Protein AF-A0A9E7KLW6-F1 (afdb_monomer_lite)

Foldseek 3Di:
DDDDDDDPDVVVVVVVPVVPQWDADPNDIGGDDDDDPPPPPPPPPPPPPDDDDDDD

Secondary structure (DSSP, 8-state):
-------S-HHHHHHHHHT-SEEEETTEEEE-------------------------

Sequence (56 aa):
MFEFITFVYPETMKLILAIGNTHFICDARVLVKPYKEKGKRSMTSARSSNNNRLRG

Structure (mmCIF, N/CA/C/O backbone):
data_AF-A0A9E7KLW6-F1
#
_entry.id   AF-A0A9E7KLW6-F1
#
loop_
_atom_site.group_PDB
_atom_site.id
_atom_site.type_symbol
_atom_site.label_atom_id
_atom_site.label_alt_id
_atom_site.label_comp_id
_atom_site.label_asym_id
_atom_site.label_entity_id
_atom_site.label_seq_id
_atom_site.pdbx_PDB_ins_code
_atom_site.Cartn_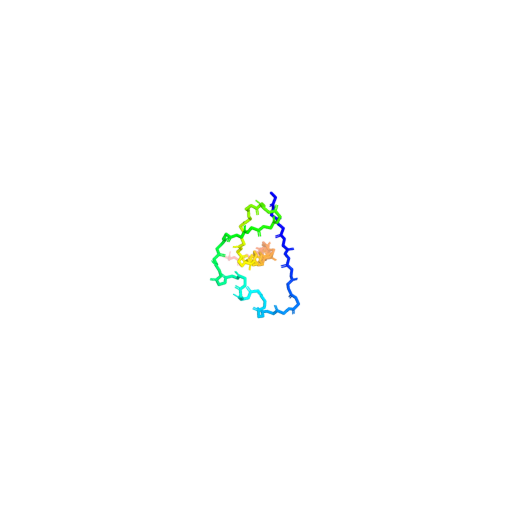x
_atom_site.Cartn_y
_atom_site.Cartn_z
_atom_site.occupancy
_atom_site.B_iso_or_equiv
_atom_site.auth_seq_id
_atom_site.auth_comp_id
_atom_site.auth_asym_id
_atom_site.auth_atom_id
_atom_site.pdbx_PDB_model_num
ATOM 1 N N . MET A 1 1 ? -2.648 11.311 -9.674 1.00 82.56 1 MET A N 1
ATOM 2 C CA . MET A 1 1 ? -4.003 11.133 -9.111 1.00 82.56 1 MET A CA 1
ATOM 3 C C . MET A 1 1 ? -3.875 10.300 -7.844 1.00 82.56 1 MET A C 1
ATOM 5 O O . MET A 1 1 ? -3.001 9.441 -7.823 1.00 82.56 1 MET A O 1
ATOM 9 N N . PHE A 1 2 ? -4.651 10.585 -6.797 1.00 83.19 2 PHE A N 1
ATOM 10 C CA . PHE A 1 2 ? -4.666 9.793 -5.561 1.00 83.19 2 PHE A CA 1
ATOM 11 C C . PHE A 1 2 ? -6.072 9.241 -5.373 1.00 83.19 2 PHE A C 1
ATOM 13 O O . PHE A 1 2 ? -7.026 10.004 -5.477 1.00 83.19 2 PHE A O 1
ATOM 20 N N . GLU A 1 3 ? -6.171 7.947 -5.095 1.00 88.94 3 GLU A N 1
ATOM 21 C CA . GLU A 1 3 ? -7.436 7.248 -4.885 1.00 88.94 3 GLU A CA 1
ATOM 22 C C . GLU A 1 3 ? -7.480 6.669 -3.473 1.00 88.94 3 GLU A C 1
ATOM 24 O O . GLU A 1 3 ? -6.446 6.289 -2.911 1.00 88.94 3 GLU A O 1
ATOM 29 N N . PHE A 1 4 ? -8.682 6.599 -2.903 1.00 90.69 4 PHE A N 1
ATOM 30 C CA . PHE A 1 4 ? -8.917 5.942 -1.622 1.00 90.69 4 PHE A CA 1
ATOM 31 C C . PHE A 1 4 ? -9.595 4.604 -1.865 1.00 90.69 4 PHE A C 1
ATOM 33 O O . PHE A 1 4 ? -10.616 4.524 -2.541 1.00 90.69 4 PHE A O 1
ATOM 40 N N . ILE A 1 5 ? -9.027 3.556 -1.281 1.00 89.56 5 ILE A N 1
ATOM 41 C CA . ILE A 1 5 ? -9.581 2.209 -1.334 1.00 89.56 5 ILE A CA 1
ATOM 42 C C . ILE A 1 5 ? -9.860 1.730 0.085 1.00 89.56 5 ILE A C 1
ATOM 44 O O . ILE A 1 5 ? -9.103 2.011 1.017 1.00 89.56 5 ILE A O 1
ATOM 48 N N . THR A 1 6 ? -10.960 1.007 0.252 1.00 91.19 6 THR A N 1
ATOM 49 C CA . THR A 1 6 ? -11.332 0.381 1.520 1.00 91.19 6 THR A CA 1
ATOM 50 C C . THR A 1 6 ? -11.165 -1.122 1.383 1.00 91.19 6 THR A C 1
ATOM 52 O O . THR A 1 6 ? -11.639 -1.722 0.423 1.00 91.19 6 THR A O 1
ATOM 55 N N . PHE A 1 7 ? -10.479 -1.728 2.347 1.00 89.94 7 PHE A N 1
ATOM 56 C CA . PHE A 1 7 ? -10.310 -3.174 2.409 1.00 89.94 7 PHE A CA 1
ATOM 57 C C . PHE A 1 7 ? -11.396 -3.778 3.290 1.00 89.94 7 PHE A C 1
ATOM 59 O O . PHE A 1 7 ? -11.718 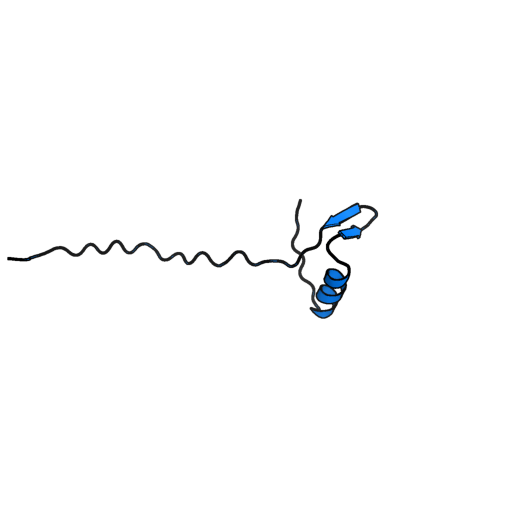-3.228 4.341 1.00 89.94 7 PHE A O 1
ATOM 66 N N . VAL A 1 8 ? -11.924 -4.929 2.873 1.00 94.69 8 VAL A N 1
ATOM 67 C CA . VAL A 1 8 ? -12.898 -5.697 3.664 1.00 94.69 8 VAL A CA 1
ATOM 68 C C . VAL A 1 8 ? -12.263 -6.204 4.961 1.00 94.69 8 VAL A C 1
ATOM 70 O O . VAL A 1 8 ? -12.892 -6.165 6.013 1.00 94.69 8 VAL A O 1
ATOM 73 N N . TYR A 1 9 ? -10.998 -6.629 4.892 1.00 95.94 9 TYR A N 1
ATOM 74 C CA . TYR A 1 9 ? -10.262 -7.172 6.027 1.00 95.94 9 TYR A CA 1
ATOM 75 C C . TYR A 1 9 ? -9.146 -6.214 6.468 1.00 95.94 9 TYR A C 1
ATOM 77 O O . TYR A 1 9 ? -8.275 -5.868 5.658 1.00 95.94 9 TYR A O 1
ATOM 85 N N . PRO A 1 10 ? -9.121 -5.785 7.742 1.00 91.00 10 PRO A N 1
ATOM 86 C CA . PRO A 1 10 ? -8.085 -4.887 8.247 1.00 91.00 10 PRO A CA 1
ATOM 87 C C . PRO A 1 10 ? -6.692 -5.537 8.269 1.00 91.00 10 PRO A C 1
ATOM 89 O O . PRO A 1 10 ? -5.683 -4.838 8.164 1.00 91.00 10 PRO A O 1
ATOM 92 N N . GLU A 1 11 ? -6.610 -6.863 8.358 1.00 94.94 11 GLU A N 1
ATOM 93 C CA . GLU A 1 11 ? -5.362 -7.631 8.310 1.00 94.94 11 GLU A CA 1
ATOM 94 C C . GLU A 1 11 ? -4.641 -7.432 6.975 1.00 94.94 11 GLU A C 1
ATOM 96 O O . GLU A 1 11 ? -3.431 -7.208 6.951 1.00 94.94 11 GLU A O 1
ATOM 101 N N . THR A 1 12 ? -5.388 -7.426 5.867 1.00 94.44 12 THR A N 1
ATOM 102 C CA . THR A 1 12 ? -4.843 -7.174 4.527 1.00 94.44 12 THR A CA 1
ATOM 103 C C . THR A 1 12 ? -4.194 -5.797 4.454 1.00 94.44 12 THR A C 1
ATOM 105 O O . THR A 1 12 ? -3.081 -5.659 3.951 1.00 94.44 12 THR A O 1
ATOM 108 N N . MET A 1 13 ? -4.846 -4.779 5.020 1.00 91.81 13 MET A N 1
ATOM 109 C CA . MET A 1 13 ? -4.310 -3.419 5.045 1.00 91.81 13 MET A CA 1
ATOM 110 C C . MET A 1 13 ? -3.025 -3.328 5.883 1.00 91.81 13 MET A C 1
ATOM 112 O O . MET A 1 13 ? -2.069 -2.680 5.457 1.00 91.81 13 MET A O 1
ATOM 116 N N . LYS A 1 14 ? -2.950 -4.031 7.022 1.00 91.44 14 LYS A N 1
ATOM 117 C CA . LYS A 1 14 ? -1.727 -4.103 7.845 1.00 91.44 14 LYS A CA 1
ATOM 118 C C . LYS A 1 14 ? -0.560 -4.735 7.088 1.00 91.44 14 LYS A C 1
ATOM 120 O O . LYS A 1 14 ? 0.543 -4.196 7.130 1.00 91.44 14 LYS A O 1
ATOM 125 N N . LEU A 1 15 ? -0.802 -5.846 6.391 1.00 94.31 15 LEU A N 1
ATOM 126 C CA . LEU A 1 15 ? 0.226 -6.532 5.602 1.00 94.31 15 LEU A CA 1
ATOM 127 C C . LEU A 1 15 ? 0.759 -5.641 4.476 1.00 94.31 15 LEU A C 1
ATOM 129 O O . LEU A 1 15 ? 1.969 -5.548 4.294 1.00 94.31 15 LEU A O 1
ATOM 133 N N . ILE A 1 16 ? -0.130 -4.940 3.769 1.00 92.44 16 ILE A N 1
ATOM 134 C CA . ILE A 1 16 ? 0.258 -4.012 2.700 1.00 92.44 16 ILE A CA 1
ATOM 135 C C . ILE A 1 16 ? 1.107 -2.870 3.268 1.00 92.44 16 ILE A C 1
ATOM 137 O O . ILE A 1 16 ? 2.190 -2.604 2.758 1.00 92.44 16 ILE A O 1
ATOM 141 N N . LEU A 1 17 ? 0.667 -2.228 4.353 1.00 91.88 17 LEU A N 1
ATOM 142 C CA . LEU A 1 17 ? 1.403 -1.113 4.956 1.00 91.88 17 LEU A CA 1
ATOM 143 C C . LEU A 1 17 ? 2.762 -1.515 5.551 1.00 91.88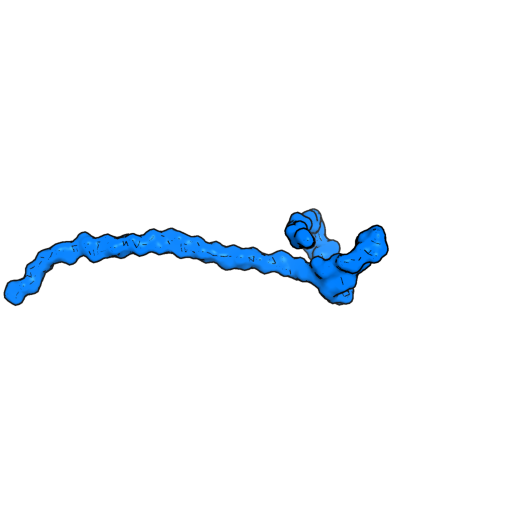 17 LEU A C 1
ATOM 145 O O . LEU A 1 17 ? 3.660 -0.676 5.616 1.00 91.88 17 LEU A O 1
ATOM 149 N N . ALA A 1 18 ? 2.928 -2.768 5.982 1.00 93.88 18 ALA A N 1
ATOM 150 C CA . ALA A 1 18 ? 4.184 -3.261 6.548 1.00 93.88 18 ALA A CA 1
ATOM 151 C C . ALA A 1 18 ? 5.325 -3.347 5.516 1.00 93.88 18 ALA A C 1
ATOM 153 O O . ALA A 1 18 ? 6.490 -3.247 5.892 1.00 93.88 18 ALA A O 1
ATOM 154 N N . ILE A 1 19 ? 5.003 -3.484 4.224 1.00 91.94 19 ILE A N 1
ATOM 155 C CA . ILE A 1 19 ? 5.985 -3.482 3.122 1.00 91.94 19 ILE A CA 1
ATOM 156 C C . ILE A 1 19 ? 6.641 -2.095 2.975 1.00 91.94 19 ILE A C 1
ATOM 158 O O . ILE A 1 19 ? 7.764 -1.970 2.489 1.00 91.94 19 ILE A O 1
ATOM 162 N N . GLY A 1 20 ? 5.960 -1.046 3.438 1.00 92.06 20 GLY A N 1
ATOM 163 C CA . GLY A 1 20 ? 6.386 0.340 3.329 1.00 92.06 20 GLY A CA 1
ATOM 164 C C . GLY A 1 20 ? 5.556 1.104 2.306 1.00 92.06 20 GLY A C 1
ATOM 165 O O . GLY A 1 20 ? 4.482 0.685 1.902 1.00 92.06 20 GLY A O 1
ATOM 166 N N . ASN A 1 21 ? 6.042 2.274 1.896 1.00 93.25 21 ASN A N 1
ATOM 167 C CA . ASN A 1 21 ? 5.216 3.193 1.111 1.00 93.25 21 ASN A CA 1
ATOM 168 C C . ASN A 1 21 ? 5.185 2.880 -0.392 1.00 93.25 21 ASN A C 1
ATOM 170 O O . ASN A 1 21 ? 4.348 3.442 -1.088 1.00 93.25 21 ASN A O 1
ATOM 174 N N . THR A 1 22 ? 6.114 2.078 -0.920 1.00 96.00 22 THR A N 1
ATOM 175 C CA . THR A 1 22 ? 6.271 1.881 -2.373 1.00 96.00 22 THR A CA 1
ATOM 176 C C . THR A 1 22 ? 5.765 0.510 -2.786 1.00 96.00 22 THR A C 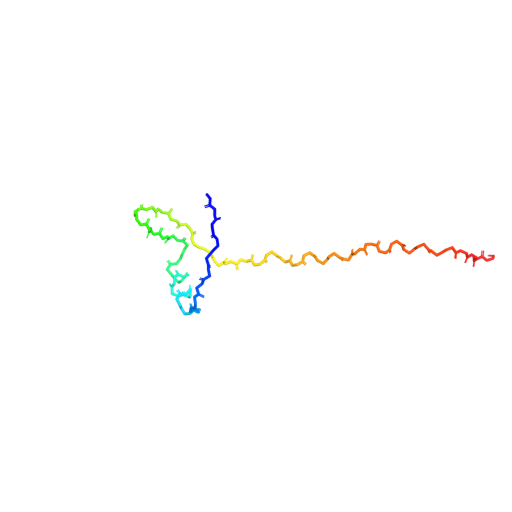1
ATOM 178 O O . THR A 1 22 ? 6.239 -0.497 -2.269 1.00 96.00 22 THR A O 1
ATOM 181 N N . HIS A 1 23 ? 4.870 0.479 -3.770 1.00 94.25 23 HIS A N 1
ATOM 182 C CA . HIS A 1 23 ? 4.344 -0.752 -4.356 1.00 94.25 23 HIS A CA 1
ATOM 183 C C . HIS A 1 23 ? 4.400 -0.691 -5.881 1.00 94.25 23 HIS A C 1
ATOM 185 O O . HIS A 1 23 ? 4.450 0.394 -6.463 1.00 94.25 23 HIS A O 1
ATOM 191 N N . PHE A 1 24 ? 4.369 -1.859 -6.520 1.00 94.12 24 PHE A N 1
ATOM 192 C CA . PHE A 1 24 ? 4.264 -1.991 -7.969 1.00 94.12 24 PHE A CA 1
ATOM 193 C C . PHE A 1 24 ? 2.960 -2.709 -8.324 1.00 94.12 24 PHE A C 1
ATOM 195 O O . PHE A 1 24 ? 2.687 -3.784 -7.791 1.00 94.12 24 PHE A O 1
ATOM 202 N N . ILE A 1 25 ? 2.154 -2.108 -9.200 1.00 92.06 25 ILE A N 1
ATOM 203 C CA . ILE A 1 25 ? 0.910 -2.685 -9.729 1.00 92.06 25 ILE A CA 1
ATOM 204 C C . ILE A 1 25 ? 0.977 -2.562 -11.246 1.00 92.06 25 ILE A C 1
ATOM 206 O O . ILE A 1 25 ? 1.083 -1.447 -11.748 1.00 92.06 25 ILE A O 1
ATOM 210 N N . CYS A 1 26 ? 0.928 -3.685 -11.968 1.00 94.38 26 CYS A N 1
ATOM 211 C CA . CYS A 1 26 ? 1.081 -3.705 -13.430 1.00 94.38 26 CYS A CA 1
ATOM 212 C C . CYS A 1 26 ? 2.315 -2.897 -13.894 1.00 94.38 26 CYS A C 1
ATOM 214 O O . CYS A 1 26 ? 2.199 -2.014 -14.738 1.00 94.38 26 CYS A O 1
ATOM 216 N N . ASP A 1 27 ? 3.465 -3.127 -13.248 1.00 94.56 27 ASP A N 1
ATOM 217 C CA . ASP A 1 27 ? 4.743 -2.414 -13.443 1.00 94.56 27 ASP A CA 1
ATOM 218 C C . ASP A 1 27 ? 4.743 -0.903 -13.135 1.00 94.56 27 ASP A C 1
ATOM 220 O O . ASP A 1 27 ? 5.778 -0.238 -13.220 1.00 94.56 27 ASP A O 1
ATOM 224 N N . ALA A 1 28 ? 3.621 -0.344 -12.680 1.00 95.12 28 ALA A N 1
ATOM 225 C CA . ALA A 1 28 ? 3.533 1.042 -12.247 1.00 95.12 28 ALA A CA 1
ATOM 226 C C . ALA A 1 28 ? 3.898 1.189 -10.764 1.00 95.12 28 ALA A C 1
ATOM 228 O O . ALA A 1 28 ? 3.345 0.513 -9.895 1.00 95.12 28 ALA A O 1
ATOM 229 N N . ARG A 1 29 ? 4.796 2.134 -10.461 1.00 95.06 29 ARG A N 1
ATOM 230 C CA . ARG A 1 29 ? 5.151 2.514 -9.085 1.00 95.06 29 ARG A CA 1
ATOM 231 C C . ARG A 1 29 ? 4.057 3.374 -8.473 1.00 95.06 29 ARG A C 1
ATOM 233 O O . ARG A 1 29 ? 3.802 4.480 -8.947 1.00 95.06 29 ARG A O 1
ATOM 240 N N . VAL A 1 30 ? 3.476 2.907 -7.376 1.00 93.75 30 VAL A N 1
ATOM 241 C CA . VAL A 1 30 ? 2.457 3.634 -6.614 1.00 93.75 30 VAL A CA 1
ATOM 242 C C . VAL A 1 30 ? 2.895 3.840 -5.169 1.00 93.75 30 VAL A C 1
ATOM 244 O O . VAL A 1 30 ? 3.661 3.052 -4.608 1.00 93.75 30 VAL A O 1
ATOM 247 N N . LEU A 1 31 ? 2.407 4.927 -4.572 1.00 93.56 31 LEU A N 1
ATOM 248 C CA . LEU A 1 31 ? 2.620 5.238 -3.165 1.00 93.56 31 LEU A CA 1
ATOM 249 C C . LEU A 1 31 ? 1.381 4.861 -2.361 1.00 93.56 31 LEU A C 1
ATOM 251 O O . LEU A 1 31 ? 0.293 5.365 -2.635 1.00 93.56 31 LEU A O 1
ATOM 255 N N . VAL A 1 32 ? 1.564 4.029 -1.342 1.00 93.06 32 VAL A N 1
ATOM 256 C CA . VAL A 1 32 ? 0.508 3.637 -0.408 1.00 93.06 32 VAL A CA 1
ATOM 257 C C . VAL A 1 32 ? 0.817 4.232 0.957 1.00 93.06 32 VAL A C 1
ATOM 259 O O . VAL A 1 32 ? 1.952 4.198 1.429 1.00 93.06 32 VAL A O 1
ATOM 262 N N . LYS A 1 33 ? -0.199 4.828 1.581 1.00 91.19 33 LYS A N 1
ATOM 263 C CA . LYS A 1 33 ? -0.137 5.373 2.939 1.00 91.19 33 LYS A CA 1
ATOM 264 C C . LYS A 1 33 ? -1.469 5.128 3.647 1.00 91.19 33 LYS A C 1
ATOM 266 O O . LYS A 1 33 ? -2.495 5.045 2.969 1.00 91.19 33 LYS A O 1
ATOM 271 N N . PRO A 1 34 ? -1.484 5.058 4.990 1.00 89.56 34 PRO A N 1
ATOM 272 C CA . PRO A 1 34 ? -2.730 5.017 5.737 1.00 89.56 34 PRO A CA 1
ATOM 273 C C . PRO A 1 34 ? -3.583 6.238 5.399 1.00 89.56 34 PRO A C 1
ATOM 275 O O . PRO A 1 34 ? -3.076 7.365 5.347 1.00 89.56 34 PRO A O 1
ATOM 278 N N . TYR A 1 35 ? -4.880 6.024 5.198 1.00 87.50 35 TYR A N 1
ATOM 279 C CA . TYR A 1 35 ? -5.804 7.139 5.083 1.00 87.50 35 TYR A CA 1
ATOM 280 C C . TYR A 1 35 ? -5.855 7.893 6.415 1.00 87.50 35 TYR A C 1
ATOM 282 O 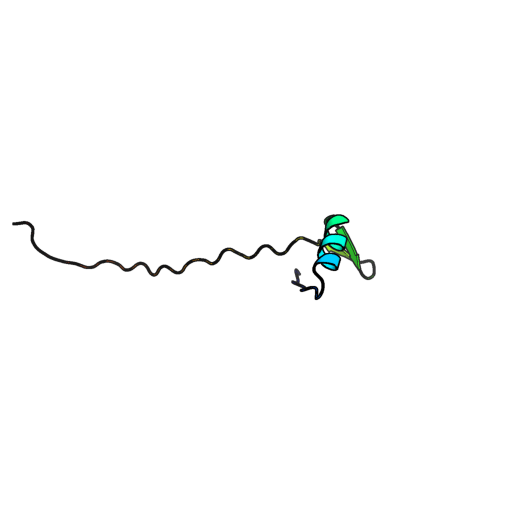O . TYR A 1 35 ? -6.084 7.300 7.468 1.00 87.50 35 TYR A O 1
ATOM 290 N N . LYS A 1 36 ? -5.630 9.208 6.370 1.00 83.25 36 LYS A N 1
ATOM 291 C CA . LYS A 1 36 ? -5.804 10.090 7.522 1.00 83.25 36 LYS A CA 1
ATOM 292 C C . LYS A 1 36 ? -7.084 10.874 7.310 1.00 83.25 36 LYS A C 1
ATOM 294 O O . LYS A 1 36 ? -7.131 11.738 6.434 1.00 83.25 36 LYS A O 1
ATOM 299 N N . GLU A 1 37 ? -8.100 10.592 8.119 1.00 80.50 37 GLU A N 1
ATOM 300 C CA . GLU A 1 37 ? -9.304 11.411 8.126 1.00 80.50 37 GLU A CA 1
ATOM 301 C C . GLU A 1 37 ? -8.913 12.870 8.366 1.00 80.50 37 GLU A C 1
ATOM 303 O O . GLU A 1 37 ? -8.244 13.222 9.345 1.00 80.50 37 GLU A O 1
ATOM 308 N N . LYS A 1 38 ? -9.303 13.741 7.434 1.00 72.62 38 LYS A N 1
ATOM 309 C CA . LYS A 1 38 ? -9.197 15.179 7.644 1.00 72.62 38 LYS A CA 1
ATOM 310 C C . LYS A 1 38 ? -10.117 15.507 8.814 1.00 72.62 38 LYS A C 1
ATOM 312 O O . LYS A 1 38 ? -11.322 15.295 8.710 1.00 72.62 38 LYS A O 1
ATOM 317 N N . GLY A 1 39 ? -9.538 15.983 9.920 1.00 69.12 39 GLY A N 1
ATOM 318 C CA . GLY A 1 39 ? -10.277 16.268 11.149 1.00 69.12 39 GLY A CA 1
ATOM 319 C C . GLY A 1 39 ? -11.568 17.029 10.854 1.00 69.12 39 GLY A C 1
ATOM 320 O O . GLY A 1 39 ? -11.561 17.969 10.051 1.00 69.12 39 GLY A O 1
ATOM 321 N N . LYS A 1 40 ? -12.677 16.594 11.468 1.00 64.81 40 LYS A N 1
ATOM 322 C CA . LYS A 1 40 ? -13.973 17.270 11.360 1.00 64.81 40 LYS A CA 1
ATOM 323 C C . LYS A 1 40 ? -13.751 18.736 11.719 1.00 64.81 40 LYS A C 1
ATOM 325 O O . LYS A 1 40 ? -13.489 19.054 12.875 1.00 64.81 40 LYS A O 1
ATOM 330 N N . ARG A 1 41 ? -13.826 19.636 10.733 1.00 59.22 41 ARG A N 1
ATOM 331 C CA . ARG A 1 41 ? -13.921 21.068 11.018 1.00 59.22 41 ARG A CA 1
ATOM 332 C C . ARG A 1 41 ? -15.258 21.232 11.723 1.00 59.22 41 ARG A C 1
ATOM 334 O O . ARG A 1 41 ? -16.295 21.170 11.069 1.00 59.22 41 ARG A O 1
ATOM 341 N N . SER A 1 42 ? -15.246 21.344 13.048 1.00 59.38 42 SER A N 1
ATOM 342 C CA . SER A 1 42 ? -16.433 21.726 13.797 1.00 59.38 42 SER A CA 1
ATOM 343 C C . SER A 1 42 ? -16.850 23.091 13.263 1.00 59.38 42 SER A C 1
ATOM 345 O O . SER A 1 42 ? -16.205 24.096 13.553 1.00 59.38 42 SER A O 1
ATOM 347 N N . MET A 1 43 ? -17.891 23.130 12.432 1.00 57.56 43 MET A N 1
ATOM 348 C CA . MET A 1 43 ? -18.629 24.358 12.173 1.00 57.56 43 MET A CA 1
ATOM 349 C C . MET A 1 43 ? -19.336 24.743 13.474 1.00 57.56 43 MET A C 1
ATOM 351 O O . MET A 1 43 ? -20.532 24.540 13.642 1.00 57.56 43 MET A O 1
ATOM 355 N N . THR A 1 44 ? -18.589 25.282 14.433 1.00 57.03 44 THR A N 1
ATOM 356 C CA . THR A 1 44 ? -19.171 26.187 15.413 1.00 57.03 44 THR A CA 1
ATOM 357 C C . THR A 1 44 ? -19.465 27.466 14.649 1.00 57.03 44 THR A C 1
ATOM 359 O O . THR A 1 44 ? -18.552 28.242 14.361 1.00 57.03 44 THR A O 1
ATOM 362 N N . SER A 1 45 ? -20.729 27.658 14.258 1.00 56.75 45 SER A N 1
ATOM 363 C CA . SER A 1 45 ? -21.196 28.970 13.822 1.00 56.75 45 SER A CA 1
ATOM 364 C C . SER A 1 45 ? -20.801 29.962 14.908 1.00 56.75 45 SER A C 1
ATOM 366 O O . SER A 1 45 ? -21.151 29.751 16.074 1.00 56.75 45 SER A O 1
ATOM 368 N N . ALA A 1 46 ? -20.082 31.019 14.549 1.00 57.53 46 ALA A N 1
ATOM 369 C CA . ALA A 1 46 ? -19.918 32.160 15.425 1.00 57.53 46 ALA A CA 1
ATOM 370 C C . ALA A 1 46 ? -21.322 32.694 15.751 1.00 57.53 46 ALA A C 1
ATOM 372 O O . ALA A 1 46 ? -21.923 33.427 14.968 1.00 57.53 46 ALA A O 1
ATOM 373 N N . ARG A 1 47 ? -21.880 32.284 16.895 1.00 53.31 47 ARG A N 1
ATOM 374 C CA . ARG A 1 47 ? -22.967 33.007 17.548 1.00 53.31 47 ARG A CA 1
ATOM 375 C C . ARG A 1 47 ? -22.340 34.325 17.976 1.00 53.31 47 ARG A C 1
ATOM 377 O O . ARG A 1 47 ? -21.708 34.410 19.023 1.00 53.31 47 ARG A O 1
ATOM 384 N N . SER A 1 48 ? -22.446 35.324 17.105 1.00 51.28 48 SER A N 1
ATOM 385 C CA . SER A 1 48 ? -22.257 36.713 17.488 1.00 51.28 48 SER A CA 1
ATOM 386 C C . SER A 1 48 ? -23.319 37.006 18.549 1.00 51.28 48 SER A C 1
ATOM 388 O O . SER A 1 48 ? -24.499 37.152 18.229 1.00 51.28 48 SER A O 1
ATOM 390 N N . SER A 1 49 ? -22.929 36.950 19.824 1.00 54.44 49 SER A N 1
ATOM 391 C CA . SER A 1 49 ? -23.770 37.374 20.940 1.00 54.44 49 SER A CA 1
ATOM 392 C C . SER A 1 49 ? -23.983 38.873 20.818 1.00 54.44 49 SER A C 1
ATOM 394 O O . SER A 1 49 ? -23.172 39.672 21.276 1.00 54.44 49 SER A O 1
ATOM 396 N N . ASN A 1 50 ? -25.088 39.244 20.186 1.00 54.81 50 ASN A N 1
ATOM 397 C CA . ASN A 1 50 ? -25.649 40.571 20.292 1.00 54.81 50 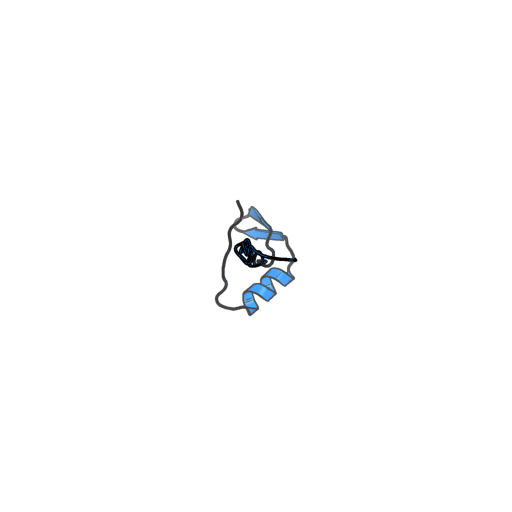ASN A CA 1
ATOM 398 C C . ASN A 1 50 ? -26.527 40.574 21.550 1.00 54.81 50 ASN A C 1
ATOM 400 O O . ASN A 1 50 ? -27.601 39.984 21.527 1.00 54.81 50 ASN A O 1
ATOM 404 N N . ASN A 1 51 ? -26.061 41.180 22.645 1.00 56.59 51 ASN A N 1
ATOM 405 C CA . ASN A 1 51 ? -26.895 41.507 23.804 1.00 56.59 51 ASN A CA 1
ATOM 406 C C . ASN A 1 51 ? -26.509 42.891 24.338 1.00 56.59 51 ASN A C 1
ATOM 408 O O . ASN A 1 51 ? -25.499 43.086 25.007 1.00 56.59 51 ASN A O 1
ATOM 412 N N . ASN A 1 52 ? -27.363 43.842 23.977 1.00 54.50 52 ASN A N 1
ATOM 413 C CA . ASN A 1 52 ? -27.440 45.217 24.446 1.00 54.50 52 ASN A CA 1
ATOM 414 C C . ASN A 1 52 ? -27.620 45.330 25.979 1.00 54.50 52 ASN A C 1
ATOM 416 O O . ASN A 1 52 ? -28.146 44.414 26.606 1.00 54.50 52 ASN A O 1
ATOM 420 N N . ARG A 1 53 ? -27.386 46.559 26.477 1.00 51.66 53 ARG A N 1
ATOM 421 C CA . ARG A 1 53 ? -28.017 47.252 27.632 1.00 51.66 53 ARG A CA 1
ATOM 422 C C . ARG A 1 53 ? -27.332 47.273 29.017 1.00 51.66 53 ARG A C 1
ATOM 424 O O . ARG A 1 53 ? -27.280 46.284 29.731 1.00 51.66 53 ARG A O 1
ATOM 431 N N . LEU A 1 54 ? -27.060 48.528 29.419 1.00 54.56 54 LEU A N 1
ATOM 432 C CA . LEU A 1 54 ? -27.162 49.141 30.757 1.00 54.56 54 LEU A CA 1
ATOM 433 C C . LEU A 1 54 ? -26.089 48.769 31.796 1.00 54.56 54 LEU A C 1
ATOM 435 O O . LEU A 1 54 ? -26.295 47.929 32.665 1.00 54.56 54 LEU A O 1
ATOM 439 N N . ARG A 1 55 ? -24.987 49.526 31.790 1.00 48.03 55 ARG A N 1
ATOM 440 C CA . ARG A 1 55 ? -24.354 49.976 33.038 1.00 48.03 55 ARG A CA 1
ATOM 441 C C . ARG A 1 55 ? -24.748 51.440 33.224 1.00 48.03 55 ARG A C 1
ATOM 443 O O . ARG A 1 55 ? -24.624 52.209 32.273 1.00 48.03 55 ARG A O 1
ATOM 450 N N . GLY A 1 56 ? -25.351 51.728 34.377 1.00 46.41 56 GLY A N 1
ATOM 451 C CA . GLY A 1 56 ? -25.740 53.074 34.797 1.00 46.41 56 GLY A CA 1
ATOM 452 C C . GLY A 1 56 ? -24.561 53.933 35.212 1.00 46.41 56 GLY A C 1
ATOM 453 O O . GLY A 1 56 ? -23.407 53.462 35.083 1.00 46.41 56 GLY A O 1
#

Organism: NCBI:txid320322

Radius of gyration: 23.57 Å; chains: 1; bounding box: 34×61×48 Å

pLDDT: mean 79.78, std 17.13, range [46.41, 96.0]